Protein AF-A0A377DKE4-F1 (afdb_monomer)

Structure (mmCIF, N/CA/C/O backbone):
data_AF-A0A377DKE4-F1
#
_entry.id   AF-A0A377DKE4-F1
#
loop_
_atom_site.group_PDB
_atom_site.id
_atom_site.type_symbol
_atom_site.label_atom_id
_atom_site.label_alt_id
_atom_site.label_comp_id
_atom_site.label_asym_id
_atom_site.label_entity_id
_atom_site.label_seq_id
_atom_site.pdbx_PDB_ins_code
_atom_site.Cartn_x
_atom_site.Cartn_y
_atom_site.Cartn_z
_atom_site.occupancy
_atom_site.B_iso_or_equiv
_atom_site.auth_seq_id
_atom_site.auth_comp_id
_atom_site.auth_asym_id
_atom_site.auth_atom_id
_atom_site.pdbx_PDB_model_num
ATOM 1 N N . MET A 1 1 ? 26.947 -9.446 63.891 1.00 38.72 1 MET A N 1
ATOM 2 C CA . MET A 1 1 ? 26.100 -9.697 62.705 1.00 38.72 1 MET A CA 1
ATOM 3 C C . MET A 1 1 ? 26.534 -8.709 61.621 1.00 38.72 1 MET A C 1
ATOM 5 O O . MET A 1 1 ? 26.363 -7.515 61.816 1.00 38.72 1 MET A O 1
ATOM 9 N N . ARG A 1 2 ? 27.251 -9.166 60.582 1.00 40.09 2 ARG A N 1
ATOM 10 C CA . ARG A 1 2 ? 27.832 -8.318 59.519 1.00 40.09 2 ARG A CA 1
ATOM 11 C C . ARG A 1 2 ? 26.817 -8.217 58.379 1.00 40.09 2 ARG A C 1
ATOM 13 O O . ARG A 1 2 ? 26.437 -9.242 57.827 1.00 40.09 2 ARG A O 1
ATOM 20 N N . ILE A 1 3 ? 26.359 -7.011 58.066 1.00 47.06 3 ILE A N 1
ATOM 21 C CA . ILE A 1 3 ? 25.400 -6.773 56.984 1.00 47.06 3 ILE A CA 1
ATOM 22 C C . ILE A 1 3 ? 26.201 -6.696 55.679 1.00 47.06 3 ILE A C 1
ATOM 24 O O . ILE A 1 3 ? 27.044 -5.815 55.525 1.00 47.06 3 ILE A O 1
ATOM 28 N N . HIS A 1 4 ? 25.991 -7.657 54.779 1.00 43.97 4 HIS A N 1
ATOM 29 C CA . HIS A 1 4 ? 26.568 -7.655 53.434 1.00 43.97 4 HIS A CA 1
ATOM 30 C C . HIS A 1 4 ? 25.949 -6.506 52.625 1.00 43.97 4 HIS A C 1
ATOM 32 O O . HIS A 1 4 ? 24.747 -6.501 52.369 1.00 43.97 4 HIS A O 1
ATOM 38 N N . GLN A 1 5 ? 26.762 -5.525 52.235 1.00 50.41 5 GLN A N 1
ATOM 39 C CA . GLN A 1 5 ? 26.374 -4.498 51.270 1.00 50.41 5 GLN A CA 1
ATOM 40 C C . GLN A 1 5 ? 26.461 -5.087 49.854 1.00 50.41 5 GLN A C 1
ATOM 42 O O . GLN A 1 5 ? 27.500 -5.601 49.443 1.00 50.41 5 GLN A O 1
ATOM 47 N N . ASN A 1 6 ? 25.347 -5.040 49.124 1.00 46.97 6 ASN A N 1
ATOM 48 C CA . ASN A 1 6 ? 25.259 -5.447 47.725 1.00 46.97 6 ASN A CA 1
ATOM 49 C C . ASN A 1 6 ? 25.929 -4.391 46.831 1.00 46.97 6 ASN A C 1
ATOM 51 O O . ASN A 1 6 ? 25.374 -3.313 46.623 1.00 46.97 6 ASN A O 1
ATOM 55 N N . ASN A 1 7 ? 27.089 -4.716 46.257 1.00 47.66 7 ASN A N 1
ATOM 56 C CA . ASN A 1 7 ? 27.774 -3.896 45.249 1.00 47.66 7 ASN A CA 1
ATOM 57 C C . ASN A 1 7 ? 27.124 -4.036 43.857 1.00 47.66 7 ASN A C 1
ATOM 59 O O . ASN A 1 7 ? 27.746 -4.534 42.921 1.00 47.66 7 ASN A O 1
ATOM 63 N N . LEU A 1 8 ? 25.874 -3.590 43.697 1.00 52.62 8 LEU A N 1
ATOM 64 C CA . LEU A 1 8 ? 25.202 -3.545 42.384 1.00 52.62 8 LEU A CA 1
ATOM 65 C C . LEU A 1 8 ? 25.312 -2.194 41.661 1.00 52.62 8 LEU A C 1
ATOM 67 O O . LEU A 1 8 ? 24.686 -1.994 40.625 1.00 52.62 8 LEU A O 1
ATOM 71 N N . THR A 1 9 ? 26.137 -1.268 42.138 1.00 54.16 9 THR A N 1
ATOM 72 C CA . THR A 1 9 ? 26.295 0.047 41.506 1.00 54.16 9 THR A CA 1
ATOM 73 C C . THR A 1 9 ? 27.693 0.232 40.941 1.00 54.16 9 THR A C 1
ATOM 75 O O . THR A 1 9 ? 28.497 0.941 41.538 1.00 54.16 9 THR A O 1
ATOM 78 N N . ASN A 1 10 ? 27.984 -0.398 39.798 1.00 56.22 10 ASN A N 1
ATOM 79 C CA . ASN A 1 10 ? 28.796 0.242 38.753 1.00 56.22 10 ASN A CA 1
ATOM 80 C C . ASN A 1 10 ? 28.794 -0.554 37.436 1.00 56.22 10 ASN A C 1
ATOM 82 O O . ASN A 1 10 ? 29.808 -1.102 37.008 1.00 56.22 10 ASN A O 1
ATOM 86 N N . ILE A 1 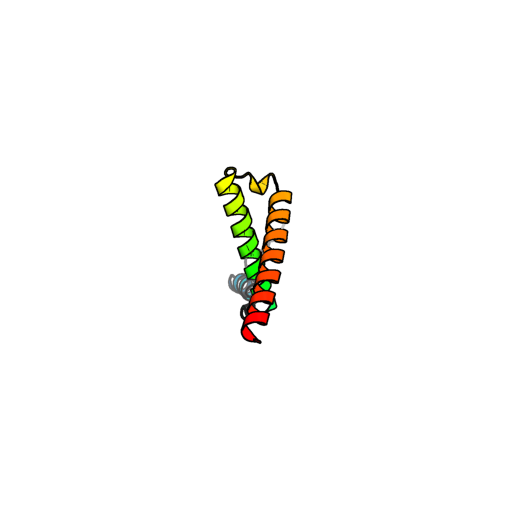11 ? 27.654 -0.613 36.743 1.00 51.12 11 ILE A N 1
ATOM 87 C CA . ILE A 1 11 ? 27.723 -0.826 35.292 1.00 51.12 11 ILE A CA 1
ATOM 88 C C . ILE A 1 11 ? 28.149 0.529 34.721 1.00 51.12 11 ILE A C 1
ATOM 90 O O . ILE A 1 11 ? 27.318 1.423 34.583 1.00 51.12 11 ILE A O 1
ATOM 94 N N . SER A 1 12 ? 29.458 0.702 34.491 1.00 56.06 12 SER A N 1
ATOM 95 C CA . SER A 1 12 ? 30.034 1.919 33.902 1.00 56.06 12 SER A CA 1
ATOM 96 C C . SER A 1 12 ? 29.215 2.340 32.678 1.00 56.06 12 SER A C 1
ATOM 98 O O . SER A 1 12 ? 28.873 1.502 31.838 1.00 56.06 12 SER A O 1
ATOM 100 N N . ALA A 1 13 ? 28.905 3.633 32.561 1.00 58.03 13 ALA A N 1
ATOM 101 C CA . ALA A 1 13 ? 28.203 4.198 31.407 1.00 58.03 13 ALA A CA 1
ATOM 102 C C . ALA A 1 13 ? 28.901 3.861 30.071 1.00 58.03 13 ALA A C 1
ATOM 104 O O . ALA A 1 13 ? 28.250 3.812 29.026 1.00 58.03 13 ALA A O 1
ATOM 105 N N . GLU A 1 14 ? 30.199 3.545 30.107 1.00 53.00 14 GLU A N 1
ATOM 106 C CA . GLU A 1 14 ? 30.968 3.030 28.971 1.00 53.00 14 GLU A CA 1
ATOM 107 C C . GLU A 1 14 ? 30.443 1.681 28.460 1.00 53.00 14 GLU A C 1
ATOM 109 O O . GLU A 1 14 ? 30.305 1.514 27.251 1.00 53.00 14 GLU A O 1
ATOM 114 N N . ASN A 1 15 ? 30.037 0.763 29.345 1.00 57.06 15 ASN A N 1
ATOM 115 C CA . ASN A 1 15 ? 29.466 -0.534 28.959 1.00 57.06 15 ASN A CA 1
ATOM 116 C C . ASN A 1 15 ? 28.069 -0.376 28.336 1.00 57.06 15 ASN A C 1
ATOM 118 O O . ASN A 1 15 ? 27.716 -1.086 27.392 1.00 57.06 15 ASN A O 1
ATOM 122 N N . MET A 1 16 ? 27.274 0.592 28.814 1.00 57.53 16 MET A N 1
ATOM 123 C CA . MET A 1 16 ? 25.988 0.936 28.188 1.00 57.53 16 MET A CA 1
ATOM 124 C C . MET A 1 16 ? 26.189 1.572 26.808 1.00 57.53 16 MET A C 1
ATOM 126 O O . MET A 1 16 ? 25.399 1.327 25.894 1.00 57.53 16 MET A O 1
ATOM 130 N N . ASN A 1 17 ? 27.248 2.368 26.639 1.00 58.06 17 ASN A N 1
ATOM 131 C CA . ASN A 1 17 ? 27.593 2.978 25.360 1.00 58.06 17 ASN A CA 1
ATOM 132 C C . ASN A 1 17 ? 28.189 1.954 24.381 1.00 58.06 17 ASN A C 1
ATOM 134 O O . ASN A 1 17 ? 27.865 2.006 23.202 1.00 58.06 17 ASN A O 1
ATOM 138 N N . GLN A 1 18 ? 28.952 0.963 24.854 1.00 54.88 18 GLN A N 1
ATOM 139 C CA . GLN A 1 18 ? 29.407 -0.177 24.049 1.00 54.88 18 GLN A CA 1
ATOM 140 C C . GLN A 1 18 ? 28.246 -1.075 23.613 1.00 54.88 18 GLN A C 1
ATOM 142 O O . GLN A 1 18 ? 28.167 -1.425 22.440 1.00 54.88 18 GLN A O 1
ATOM 147 N N . GLY A 1 19 ? 27.292 -1.389 24.497 1.00 56.31 19 GLY A N 1
ATOM 148 C CA . GLY A 1 19 ? 26.081 -2.133 24.120 1.00 56.31 19 GLY A CA 1
ATOM 149 C C . GLY A 1 19 ? 25.218 -1.385 23.094 1.00 56.31 19 GLY A C 1
ATOM 150 O O . GLY A 1 19 ? 24.670 -1.992 22.174 1.00 56.31 19 GLY A O 1
ATOM 151 N N . ARG A 1 20 ? 25.156 -0.050 23.195 1.00 54.81 20 ARG A N 1
ATOM 152 C CA . ARG A 1 20 ? 24.510 0.817 22.197 1.00 54.81 20 ARG A CA 1
ATOM 153 C C . ARG A 1 20 ? 25.323 0.943 20.905 1.00 54.81 20 ARG A C 1
ATOM 155 O O . ARG A 1 20 ? 24.722 0.925 19.842 1.00 54.81 20 ARG A O 1
ATOM 162 N N . GLN A 1 21 ? 26.654 0.995 20.964 1.00 50.59 21 GLN A N 1
ATOM 163 C CA . GLN A 1 21 ? 27.534 1.007 19.787 1.00 50.59 21 GLN A CA 1
ATOM 164 C C . GLN A 1 21 ? 27.497 -0.325 19.031 1.00 50.59 21 GLN A C 1
ATOM 166 O O . GLN A 1 21 ? 27.463 -0.314 17.806 1.00 50.59 21 GLN A O 1
ATOM 171 N N . MET A 1 22 ? 27.377 -1.457 19.731 1.00 47.66 22 MET A N 1
ATOM 172 C CA . MET A 1 22 ? 27.141 -2.771 19.117 1.00 47.66 22 MET A CA 1
ATOM 173 C C . MET A 1 22 ? 25.753 -2.874 18.463 1.00 47.66 22 MET A C 1
ATOM 175 O O . MET A 1 22 ? 25.583 -3.616 17.497 1.00 47.66 22 MET A O 1
ATOM 179 N N . ALA A 1 23 ? 24.763 -2.112 18.943 1.00 49.28 23 ALA A N 1
ATOM 180 C CA . ALA A 1 23 ? 23.442 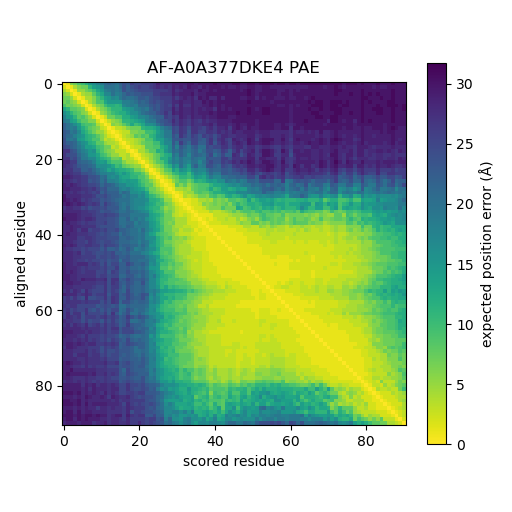-2.010 18.316 1.00 49.28 23 ALA A CA 1
ATOM 181 C C . ALA A 1 23 ? 23.415 -1.057 17.104 1.00 49.28 23 ALA A C 1
ATOM 183 O O . ALA A 1 23 ? 22.491 -1.128 16.292 1.00 49.28 23 ALA A O 1
ATOM 184 N N . ILE A 1 24 ? 24.440 -0.216 16.925 1.00 53.47 24 ILE A N 1
ATOM 185 C CA . ILE A 1 24 ? 24.655 0.547 15.691 1.00 53.47 24 ILE A CA 1
ATOM 186 C C . ILE A 1 24 ? 25.577 -0.277 14.788 1.00 53.47 24 ILE A C 1
ATOM 188 O O . ILE A 1 24 ? 26.677 0.119 14.413 1.00 53.47 24 ILE A O 1
ATOM 192 N N . ILE A 1 25 ? 25.090 -1.449 14.377 1.00 56.47 25 ILE A N 1
ATOM 193 C CA . ILE A 1 25 ? 25.532 -2.011 13.104 1.00 56.47 25 ILE A CA 1
ATOM 194 C C . ILE A 1 25 ? 25.061 -0.997 12.064 1.00 56.47 25 ILE A C 1
ATOM 196 O O . ILE A 1 25 ? 23.873 -0.949 11.734 1.00 56.47 25 ILE A O 1
ATOM 200 N N . HIS A 1 26 ? 25.970 -0.149 11.581 1.00 54.94 26 HIS A N 1
ATOM 201 C CA . HIS A 1 26 ? 25.729 0.667 10.399 1.00 54.94 26 HIS A CA 1
ATOM 202 C C . HIS A 1 26 ? 25.477 -0.293 9.234 1.00 54.94 26 HIS A C 1
ATOM 204 O O . HIS A 1 26 ? 26.391 -0.732 8.542 1.00 54.94 26 HIS A O 1
ATOM 210 N N . ARG A 1 27 ? 24.208 -0.681 9.062 1.00 59.09 27 ARG A N 1
ATOM 211 C CA . ARG A 1 27 ? 23.747 -1.419 7.895 1.00 59.09 27 ARG A CA 1
ATOM 212 C C . ARG A 1 27 ? 24.074 -0.535 6.710 1.00 59.09 27 ARG A C 1
ATOM 214 O O . ARG A 1 27 ? 23.537 0.567 6.604 1.00 59.09 27 ARG A O 1
ATOM 221 N N . ASP A 1 28 ? 24.979 -1.004 5.867 1.00 58.50 28 ASP A N 1
ATOM 222 C CA . ASP A 1 28 ? 25.271 -0.371 4.596 1.00 58.50 28 ASP A CA 1
ATOM 223 C C . ASP A 1 28 ? 23.975 -0.310 3.778 1.00 58.50 28 ASP A C 1
ATOM 225 O O . ASP A 1 28 ? 23.580 -1.279 3.130 1.00 58.50 28 ASP A O 1
ATOM 229 N N . ARG A 1 29 ? 23.278 0.831 3.847 1.00 58.44 29 ARG A N 1
ATOM 230 C CA . ARG A 1 29 ? 21.976 1.053 3.199 1.00 58.44 29 ARG A CA 1
ATOM 231 C C . ARG A 1 29 ? 22.080 1.049 1.672 1.00 58.44 29 ARG A C 1
ATOM 233 O O . ARG A 1 29 ? 21.064 1.134 0.987 1.00 58.44 29 ARG A O 1
ATOM 240 N N . THR A 1 30 ? 23.292 0.958 1.119 1.00 58.38 30 THR A N 1
ATOM 241 C CA . THR A 1 30 ? 23.493 0.837 -0.324 1.00 58.38 30 THR A CA 1
ATOM 242 C C . THR A 1 30 ? 23.252 -0.585 -0.830 1.00 58.38 30 THR A C 1
ATOM 244 O O . THR A 1 30 ? 22.874 -0.739 -1.995 1.00 58.38 30 THR A O 1
ATOM 247 N N . GLN A 1 31 ? 23.364 -1.606 0.038 1.00 64.44 31 GLN A N 1
ATOM 248 C CA . GLN A 1 31 ? 23.041 -2.989 -0.317 1.00 64.44 31 GLN A CA 1
ATOM 249 C C . GLN A 1 31 ? 21.581 -3.105 -0.774 1.00 64.44 31 GLN A C 1
ATOM 251 O O . GLN A 1 31 ? 20.652 -2.676 -0.086 1.00 64.44 31 GLN A O 1
ATOM 256 N N . ALA A 1 32 ? 21.380 -3.764 -1.919 1.00 67.75 32 ALA A N 1
ATOM 257 C CA . ALA A 1 32 ? 20.078 -3.917 -2.569 1.00 67.75 32 ALA A CA 1
ATOM 258 C C . ALA A 1 32 ? 18.983 -4.462 -1.632 1.00 67.75 32 ALA A C 1
ATOM 260 O O . ALA A 1 32 ? 17.842 -4.012 -1.695 1.00 67.75 32 ALA A O 1
ATOM 261 N N . LYS A 1 33 ? 19.338 -5.365 -0.706 1.00 60.62 33 LYS A N 1
ATOM 262 C CA . LYS A 1 33 ? 18.398 -5.922 0.279 1.00 60.62 33 LYS A CA 1
ATOM 263 C C . LYS A 1 33 ? 17.835 -4.873 1.244 1.00 60.62 33 LYS A C 1
ATOM 265 O O . LYS A 1 33 ? 16.663 -4.942 1.586 1.00 60.62 33 LYS A O 1
ATOM 270 N N . TYR A 1 34 ? 18.637 -3.889 1.659 1.00 65.44 34 TYR A N 1
ATOM 271 C CA . TYR A 1 34 ? 18.164 -2.827 2.549 1.00 65.44 34 TYR A CA 1
ATOM 272 C C . TYR A 1 34 ? 17.350 -1.788 1.782 1.00 65.44 34 TYR A C 1
ATOM 274 O O . TYR A 1 34 ? 16.312 -1.373 2.278 1.00 65.44 34 TYR A O 1
ATOM 282 N N . LYS A 1 35 ? 17.717 -1.481 0.529 1.00 72.25 35 LYS A N 1
ATOM 283 C CA . LYS A 1 35 ? 16.871 -0.659 -0.352 1.00 72.25 35 LYS A CA 1
ATOM 284 C C . LYS A 1 35 ? 15.495 -1.286 -0.578 1.00 72.25 35 LYS A C 1
ATOM 286 O O . LYS A 1 35 ? 14.496 -0.582 -0.527 1.00 72.25 35 LYS A O 1
ATOM 291 N N . ALA A 1 36 ? 15.422 -2.598 -0.802 1.00 72.38 36 ALA A N 1
ATOM 292 C CA . ALA A 1 36 ? 14.146 -3.292 -0.985 1.00 72.38 36 ALA A CA 1
ATOM 293 C C . ALA A 1 36 ? 13.268 -3.239 0.278 1.00 72.38 36 ALA A C 1
ATOM 295 O O . ALA A 1 36 ? 12.066 -2.982 0.185 1.00 72.38 36 ALA A O 1
ATOM 296 N N . LEU A 1 37 ? 13.868 -3.434 1.457 1.00 74.75 37 LEU A N 1
ATOM 297 C CA . LEU A 1 37 ? 13.171 -3.300 2.739 1.00 74.75 37 LEU A CA 1
ATOM 298 C C . LEU A 1 37 ? 12.678 -1.865 2.970 1.00 74.75 37 LEU A C 1
ATOM 300 O O . LEU A 1 37 ? 11.505 -1.683 3.285 1.00 74.75 37 LEU A O 1
ATOM 304 N N . ASP A 1 38 ? 13.522 -0.861 2.724 1.00 80.62 38 ASP A N 1
ATOM 305 C CA . ASP A 1 38 ? 13.161 0.556 2.860 1.00 80.62 38 ASP A CA 1
ATOM 306 C C . ASP A 1 38 ? 12.000 0.930 1.920 1.00 80.62 38 ASP A C 1
ATOM 308 O O . ASP A 1 38 ? 11.056 1.616 2.318 1.00 80.62 38 ASP A O 1
ATOM 312 N N . MET A 1 39 ? 12.020 0.428 0.681 1.00 81.06 39 MET A N 1
ATOM 313 C CA . MET A 1 39 ? 10.936 0.634 -0.285 1.00 81.06 39 MET A CA 1
ATOM 314 C C . MET A 1 39 ? 9.642 -0.070 0.126 1.00 81.06 39 MET A C 1
ATOM 316 O O . MET A 1 39 ? 8.555 0.469 -0.087 1.00 81.06 39 MET A O 1
ATOM 320 N N . THR A 1 40 ? 9.743 -1.247 0.744 1.00 83.12 40 THR A N 1
ATOM 321 C CA . THR A 1 40 ? 8.582 -1.986 1.260 1.00 83.12 40 THR A CA 1
ATOM 322 C C . THR A 1 40 ? 7.953 -1.241 2.437 1.00 83.12 40 THR A C 1
ATOM 324 O O . THR A 1 40 ? 6.741 -1.028 2.461 1.00 83.12 40 THR A O 1
ATOM 327 N N . GLU A 1 41 ? 8.770 -0.759 3.375 1.00 87.00 41 GLU A N 1
ATOM 328 C CA . GLU A 1 41 ? 8.308 0.041 4.511 1.00 87.00 41 GLU A CA 1
ATOM 329 C C . GLU A 1 41 ? 7.670 1.363 4.055 1.00 87.00 41 GLU A C 1
ATOM 331 O O . GLU A 1 41 ? 6.612 1.757 4.555 1.00 87.00 41 GLU A O 1
ATOM 336 N N . LEU A 1 42 ? 8.276 2.041 3.075 1.00 86.62 42 LEU A N 1
ATOM 337 C CA . LEU A 1 42 ? 7.704 3.246 2.475 1.00 86.62 42 LEU A CA 1
ATOM 338 C C . LEU A 1 42 ? 6.341 2.957 1.839 1.00 86.62 42 LEU A C 1
ATOM 340 O O . LEU A 1 42 ? 5.388 3.704 2.067 1.00 86.62 42 LEU A O 1
ATOM 344 N N . SER A 1 43 ? 6.247 1.868 1.077 1.00 84.31 43 SER A N 1
ATOM 345 C CA . SER A 1 43 ? 5.016 1.456 0.399 1.00 84.31 43 SER A CA 1
ATOM 346 C C . SER A 1 43 ? 3.893 1.193 1.403 1.00 84.31 43 SER A C 1
ATOM 348 O O . SER A 1 43 ? 2.791 1.716 1.238 1.00 84.31 43 SER A O 1
ATOM 350 N N . LEU A 1 44 ? 4.196 0.503 2.507 1.00 90.38 44 LEU A N 1
ATOM 351 C CA . LEU A 1 44 ? 3.248 0.270 3.597 1.00 90.38 44 LEU A CA 1
ATOM 352 C C . LEU A 1 44 ? 2.759 1.585 4.229 1.00 90.38 44 LEU A C 1
ATOM 354 O O . LEU A 1 44 ? 1.555 1.793 4.392 1.00 90.38 44 LEU A O 1
ATOM 358 N N . LYS A 1 45 ? 3.673 2.518 4.530 1.00 92.25 45 LYS A N 1
ATOM 359 C CA . LYS A 1 45 ? 3.318 3.840 5.086 1.00 92.25 45 LYS A CA 1
ATOM 360 C C . LYS A 1 45 ? 2.458 4.670 4.134 1.00 92.25 45 LYS A C 1
ATOM 362 O O . LYS A 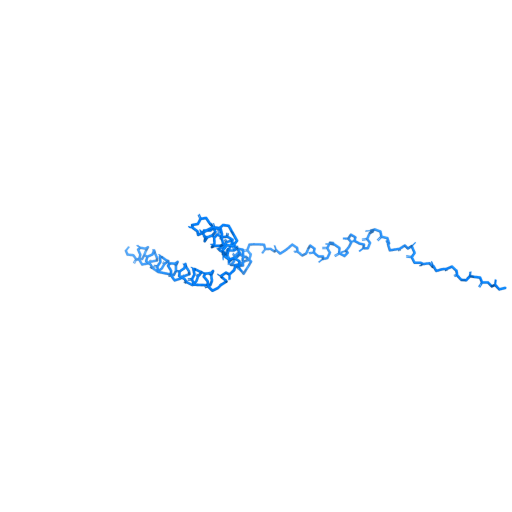1 45 ? 1.674 5.503 4.592 1.00 92.25 45 LYS A O 1
ATOM 367 N N . VAL A 1 46 ? 2.649 4.523 2.825 1.00 89.81 46 VAL A N 1
ATOM 368 C CA . VAL A 1 46 ? 1.826 5.200 1.812 1.00 89.81 46 VAL A CA 1
ATOM 369 C C . VAL A 1 46 ? 0.454 4.542 1.707 1.00 89.81 46 VAL A C 1
ATOM 371 O O . VAL A 1 46 ? -0.534 5.271 1.651 1.00 89.81 46 VAL A O 1
ATOM 374 N N . ALA A 1 47 ? 0.375 3.209 1.738 1.00 90.75 47 ALA A N 1
ATOM 375 C CA . ALA A 1 47 ? -0.888 2.474 1.693 1.00 90.75 47 ALA A CA 1
ATOM 376 C C . ALA A 1 47 ? -1.806 2.878 2.855 1.00 90.75 47 ALA A C 1
ATOM 378 O O . ALA A 1 47 ? -2.918 3.341 2.615 1.00 90.75 47 ALA A O 1
ATOM 379 N N . ILE A 1 48 ? -1.295 2.823 4.091 1.00 95.06 48 ILE A N 1
ATOM 380 C CA . ILE A 1 48 ? -2.033 3.219 5.303 1.00 95.06 48 ILE A CA 1
ATOM 381 C C . ILE A 1 48 ? 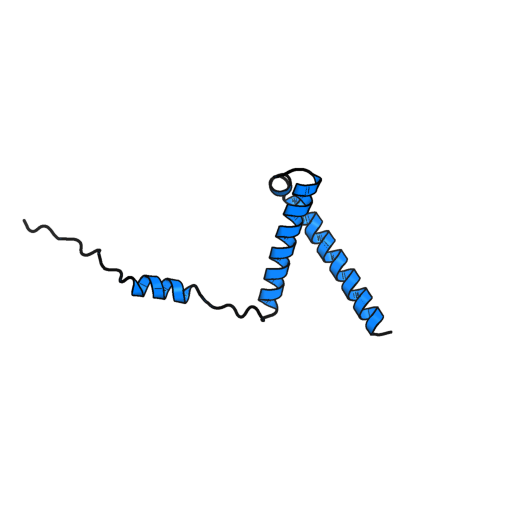-2.545 4.657 5.180 1.00 95.06 48 ILE A C 1
ATOM 383 O O . ILE A 1 48 ? -3.741 4.904 5.285 1.00 95.06 48 ILE A O 1
ATOM 387 N N . ARG A 1 49 ? -1.657 5.609 4.856 1.00 94.94 49 ARG A N 1
ATOM 388 C CA . ARG A 1 49 ? -2.038 7.025 4.721 1.00 94.94 49 ARG A CA 1
ATOM 389 C C . ARG A 1 49 ? -3.034 7.279 3.596 1.00 94.94 49 ARG A C 1
ATOM 391 O O . ARG A 1 49 ? -3.842 8.195 3.700 1.00 94.94 49 ARG A O 1
ATOM 398 N N . THR A 1 50 ? -2.948 6.523 2.506 1.00 94.69 50 THR A N 1
ATOM 399 C CA . THR A 1 50 ? -3.872 6.656 1.376 1.00 94.69 50 THR A CA 1
ATOM 400 C C . THR A 1 50 ? -5.249 6.142 1.756 1.00 94.69 50 THR A C 1
ATOM 402 O O . THR A 1 50 ? -6.223 6.847 1.516 1.00 94.69 50 THR A O 1
ATOM 405 N N . ILE A 1 51 ? -5.331 4.965 2.377 1.00 94.25 51 ILE A N 1
ATOM 406 C CA . ILE A 1 51 ? -6.597 4.388 2.838 1.00 94.25 51 ILE A CA 1
ATOM 407 C C . ILE A 1 51 ? -7.254 5.328 3.853 1.00 94.25 51 ILE A C 1
ATOM 409 O O . ILE A 1 51 ? -8.382 5.765 3.630 1.00 94.25 51 ILE A O 1
ATOM 413 N N . ASP A 1 52 ? -6.516 5.738 4.886 1.00 96.50 52 ASP A N 1
ATOM 414 C CA . ASP A 1 52 ? -7.048 6.606 5.940 1.00 96.50 52 ASP A CA 1
ATOM 415 C C . ASP A 1 52 ? -7.512 7.966 5.396 1.00 96.50 52 ASP A C 1
ATOM 417 O O . ASP A 1 52 ? 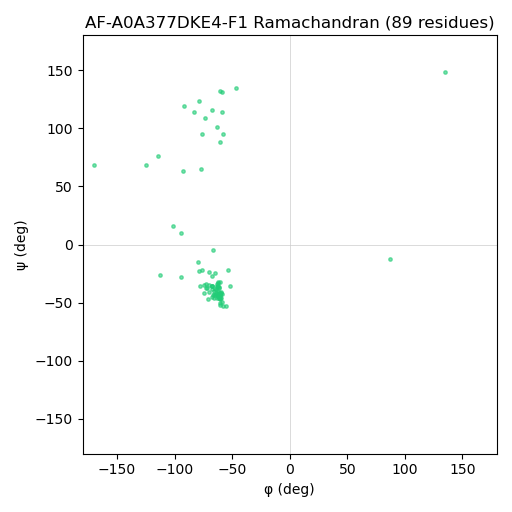-8.536 8.496 5.815 1.00 96.50 52 ASP A O 1
ATOM 421 N N . ARG A 1 53 ? -6.807 8.524 4.402 1.00 97.06 53 ARG A N 1
ATOM 422 C CA . ARG A 1 53 ? -7.210 9.784 3.756 1.00 97.06 53 ARG A CA 1
ATOM 423 C C . ARG A 1 53 ? -8.554 9.683 3.035 1.00 97.06 53 ARG A C 1
ATOM 425 O O . ARG A 1 53 ? -9.264 10.681 2.973 1.00 97.06 53 ARG A O 1
ATOM 432 N N . HIS A 1 54 ? -8.858 8.539 2.426 1.00 95.56 54 HIS A N 1
ATOM 433 C CA . HIS A 1 54 ? -10.050 8.393 1.585 1.00 95.56 54 HIS A CA 1
ATOM 434 C C . HIS A 1 54 ? -11.253 7.834 2.344 1.00 95.56 54 HIS A C 1
ATOM 436 O O . HIS A 1 54 ? -12.381 8.125 1.957 1.00 95.56 54 HIS A O 1
ATOM 442 N N . VAL A 1 55 ? -11.023 7.035 3.389 1.00 95.69 55 VAL A N 1
ATOM 443 C CA . VAL A 1 55 ? -12.094 6.320 4.101 1.00 95.69 55 VAL A CA 1
ATOM 444 C C . VAL A 1 55 ? -12.298 6.838 5.527 1.00 95.69 55 VAL A C 1
ATOM 446 O O . VAL A 1 55 ? -13.412 6.788 6.039 1.00 95.69 55 VAL A O 1
ATOM 449 N N . GLY A 1 56 ? -11.260 7.402 6.146 1.00 96.06 56 GLY A N 1
ATOM 450 C CA . GLY A 1 56 ? -11.297 7.926 7.510 1.00 96.06 56 GLY A CA 1
ATOM 451 C C . GLY A 1 56 ? -10.080 7.490 8.321 1.00 96.06 56 GLY A C 1
ATOM 452 O O . GLY A 1 56 ? -9.526 6.414 8.107 1.00 96.06 56 GLY A O 1
ATOM 453 N N . GLU A 1 57 ? -9.652 8.333 9.260 1.00 96.69 57 GLU A N 1
ATOM 454 C CA . GLU A 1 57 ? -8.491 8.049 10.106 1.00 96.69 57 GLU A CA 1
ATOM 455 C C . GLU A 1 57 ? -8.698 6.771 10.934 1.00 96.69 57 GLU A C 1
ATOM 457 O O . GLU A 1 57 ? -9.737 6.590 11.564 1.00 96.69 57 GLU A O 1
ATOM 462 N N . GLY A 1 58 ? -7.698 5.883 10.934 1.00 95.44 58 GLY A N 1
ATOM 463 C CA . GLY A 1 58 ? -7.736 4.619 11.673 1.00 95.44 58 GLY A CA 1
ATOM 464 C C . GLY A 1 58 ? -8.370 3.453 10.912 1.00 95.44 58 GLY A C 1
ATOM 465 O O . GLY A 1 58 ? -8.156 2.305 11.306 1.00 95.44 58 GLY A O 1
ATOM 466 N N . TYR A 1 59 ? -9.048 3.707 9.791 1.00 96.75 59 TYR A N 1
ATOM 467 C CA . TYR A 1 59 ? -9.711 2.670 9.001 1.00 96.75 59 TYR A CA 1
ATOM 468 C C . TYR A 1 59 ? -8.727 1.604 8.499 1.00 96.75 59 TYR A C 1
ATOM 470 O O . TYR A 1 59 ? -8.982 0.406 8.598 1.00 96.75 59 TYR A O 1
ATOM 478 N N . ALA A 1 60 ? -7.538 2.002 8.039 1.00 95.75 60 ALA A N 1
ATOM 479 C CA . ALA A 1 60 ? -6.522 1.055 7.580 1.00 95.75 60 ALA A CA 1
ATOM 480 C C . ALA A 1 60 ? -6.068 0.087 8.688 1.00 95.75 60 ALA A C 1
ATOM 482 O O . ALA A 1 60 ? -5.723 -1.060 8.409 1.00 95.75 60 ALA A O 1
ATOM 483 N N . LYS A 1 61 ? -6.067 0.534 9.950 1.00 94.25 61 LYS A N 1
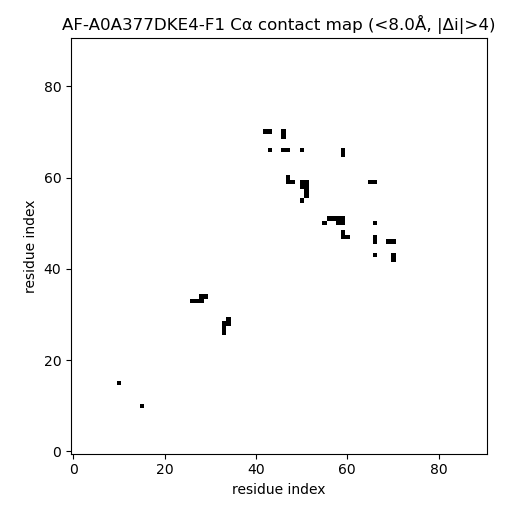ATOM 484 C CA . LYS A 1 61 ? -5.688 -0.299 11.098 1.00 94.25 61 LYS A CA 1
ATOM 485 C C . LYS A 1 61 ? -6.757 -1.347 11.418 1.00 94.25 61 LYS A C 1
ATOM 487 O O . LYS A 1 61 ? -6.409 -2.443 11.850 1.00 94.25 61 LYS A O 1
ATOM 492 N N . GLU A 1 62 ? -8.025 -1.008 11.211 1.00 97.00 62 GLU A N 1
ATOM 493 C CA . GLU A 1 62 ? -9.163 -1.917 11.394 1.00 97.00 62 GLU A CA 1
ATOM 494 C C . GLU A 1 62 ? -9.297 -2.918 10.233 1.00 97.00 62 GLU A C 1
ATOM 496 O O . GLU A 1 62 ? -9.831 -4.010 10.425 1.00 97.00 62 GLU A O 1
ATOM 501 N N . HIS A 1 63 ? -8.733 -2.586 9.065 1.00 96.06 63 HIS A N 1
ATOM 502 C CA . HIS A 1 63 ? -8.838 -3.358 7.822 1.00 96.06 63 HIS A CA 1
ATOM 503 C C . HIS A 1 63 ? -7.459 -3.727 7.221 1.00 96.06 63 HIS A C 1
ATOM 505 O O . HIS A 1 63 ? -7.070 -3.219 6.160 1.00 96.06 63 HIS A O 1
ATOM 511 N N . PRO A 1 64 ? -6.675 -4.614 7.875 1.00 93.06 64 PRO A N 1
ATOM 512 C CA . PRO A 1 64 ? -5.344 -5.016 7.400 1.00 93.06 64 PRO A CA 1
ATOM 513 C C . PRO A 1 64 ? -5.366 -5.776 6.061 1.00 93.06 64 PRO A C 1
ATOM 515 O O . PRO A 1 64 ? -4.384 -5.763 5.314 1.00 93.06 64 PRO A O 1
ATOM 518 N N . ASP A 1 65 ? -6.487 -6.414 5.732 1.00 94.06 65 ASP A N 1
ATOM 519 C CA . ASP A 1 65 ? -6.761 -7.038 4.437 1.00 94.06 65 ASP A CA 1
ATOM 520 C C . ASP A 1 65 ? -6.746 -6.015 3.291 1.00 94.06 65 ASP A C 1
ATOM 522 O O . ASP A 1 65 ? -6.187 -6.283 2.224 1.00 94.06 65 ASP A O 1
ATOM 526 N N . LEU A 1 66 ? -7.252 -4.804 3.536 1.00 91.81 66 LEU A N 1
ATOM 527 C CA . LEU A 1 66 ? -7.254 -3.715 2.562 1.00 91.81 66 LEU A CA 1
ATOM 528 C C . LEU A 1 66 ? -5.836 -3.210 2.262 1.00 91.81 66 LEU A C 1
ATOM 530 O O . LEU A 1 66 ? -5.496 -2.940 1.108 1.00 91.81 66 LEU A O 1
ATOM 534 N N . ILE A 1 67 ? -4.980 -3.147 3.288 1.00 93.06 67 ILE A N 1
ATOM 535 C CA . ILE A 1 67 ? -3.552 -2.835 3.130 1.00 93.06 67 ILE A CA 1
ATOM 536 C C . ILE A 1 67 ? -2.882 -3.901 2.255 1.00 93.06 67 ILE A C 1
ATOM 538 O O . ILE A 1 67 ? -2.142 -3.561 1.329 1.00 93.06 67 ILE A O 1
ATOM 542 N N . SER A 1 68 ? -3.153 -5.182 2.526 1.00 90.12 68 SER A N 1
ATOM 543 C CA . SER A 1 68 ? -2.599 -6.296 1.752 1.00 90.12 68 SER A CA 1
ATOM 544 C C . SER A 1 68 ? -3.019 -6.223 0.279 1.00 90.12 68 SER A C 1
ATOM 546 O O . SER A 1 68 ? -2.157 -6.214 -0.601 1.00 90.12 68 SER A O 1
ATOM 548 N N . ALA A 1 69 ? -4.317 -6.055 0.004 1.00 92.06 69 ALA A N 1
ATOM 549 C CA . ALA A 1 69 ? -4.853 -5.945 -1.353 1.00 92.06 69 ALA A CA 1
ATOM 550 C C . ALA A 1 69 ? -4.277 -4.744 -2.125 1.00 92.06 69 ALA A C 1
ATOM 552 O O . ALA A 1 69 ? -3.902 -4.866 -3.299 1.00 92.06 69 ALA A O 1
ATOM 553 N N . PHE A 1 70 ? -4.154 -3.589 -1.461 1.00 88.12 70 PHE A N 1
ATOM 554 C CA . PHE A 1 70 ? -3.551 -2.394 -2.049 1.00 88.12 70 PHE A CA 1
ATOM 555 C C . PHE A 1 70 ? -2.078 -2.627 -2.407 1.00 88.12 70 PHE A C 1
ATOM 557 O O . PHE A 1 70 ? -1.642 -2.275 -3.504 1.00 88.12 70 PHE A O 1
ATOM 564 N N . MET A 1 71 ? -1.310 -3.264 -1.517 1.00 88.62 71 MET A N 1
ATOM 565 C CA . MET A 1 71 ? 0.103 -3.567 -1.758 1.00 88.62 71 MET A CA 1
ATOM 566 C C . MET A 1 71 ? 0.306 -4.573 -2.891 1.00 88.62 71 MET A C 1
ATOM 568 O O . MET A 1 71 ? 1.162 -4.343 -3.746 1.00 88.62 71 MET A O 1
ATOM 572 N N . THR A 1 72 ? -0.504 -5.632 -2.960 1.00 91.44 72 THR A N 1
ATOM 573 C CA . THR A 1 72 ? -0.467 -6.592 -4.075 1.00 91.44 72 THR A CA 1
ATOM 574 C C . THR A 1 72 ? -0.768 -5.909 -5.407 1.00 91.44 72 THR A C 1
ATOM 576 O O . THR A 1 72 ? -0.049 -6.116 -6.385 1.00 91.44 72 THR A O 1
ATOM 579 N N . THR A 1 73 ? -1.779 -5.039 -5.435 1.00 89.75 73 THR A N 1
ATOM 580 C CA . THR A 1 73 ? -2.143 -4.281 -6.640 1.00 89.75 73 THR A CA 1
ATOM 581 C C . THR A 1 73 ? -1.029 -3.316 -7.055 1.00 89.75 73 THR A C 1
ATOM 583 O O . THR A 1 73 ? -0.670 -3.244 -8.231 1.00 89.75 73 THR A O 1
ATOM 586 N N . ALA A 1 74 ? -0.428 -2.605 -6.097 1.00 84.62 74 ALA A N 1
ATOM 587 C CA . ALA A 1 74 ? 0.692 -1.706 -6.360 1.00 84.62 74 ALA A CA 1
ATOM 588 C C . ALA A 1 74 ? 1.913 -2.458 -6.917 1.00 84.62 74 ALA A C 1
ATOM 590 O O . ALA A 1 74 ? 2.505 -2.015 -7.901 1.00 84.62 74 ALA A O 1
ATOM 591 N N . ALA A 1 75 ? 2.258 -3.613 -6.340 1.00 86.19 75 ALA A N 1
ATOM 592 C CA . ALA A 1 75 ? 3.360 -4.449 -6.814 1.00 86.19 75 ALA A CA 1
ATOM 593 C C . ALA A 1 75 ? 3.137 -4.939 -8.255 1.00 86.19 75 ALA A C 1
ATOM 595 O O . ALA A 1 75 ? 4.048 -4.844 -9.079 1.00 86.19 75 ALA A O 1
ATOM 596 N N . ALA A 1 76 ? 1.920 -5.388 -8.579 1.00 88.69 76 ALA A N 1
ATOM 597 C CA . ALA A 1 76 ? 1.558 -5.793 -9.937 1.00 88.69 76 ALA A CA 1
ATOM 598 C C . ALA A 1 76 ? 1.692 -4.629 -10.936 1.00 88.69 76 ALA A C 1
ATOM 600 O O . ALA A 1 76 ? 2.333 -4.778 -11.977 1.00 88.69 76 ALA A O 1
ATOM 601 N N . ASN A 1 77 ? 1.181 -3.443 -10.587 1.00 84.12 77 ASN A N 1
ATOM 602 C CA . ASN A 1 77 ? 1.302 -2.248 -11.429 1.00 84.12 77 ASN A CA 1
ATOM 603 C C . ASN A 1 77 ? 2.769 -1.860 -11.683 1.00 84.12 77 ASN A C 1
ATOM 605 O O . ASN A 1 77 ? 3.130 -1.501 -12.807 1.00 84.12 77 ASN A O 1
ATOM 609 N N . PHE A 1 78 ? 3.631 -1.953 -10.664 1.00 81.69 78 PHE A N 1
ATOM 610 C CA . PHE A 1 78 ? 5.063 -1.685 -10.821 1.00 81.69 78 PHE A CA 1
ATOM 611 C C . PHE A 1 78 ? 5.757 -2.700 -11.731 1.00 81.69 78 PHE A C 1
ATOM 613 O O . PHE A 1 78 ? 6.581 -2.294 -12.556 1.00 81.69 78 PHE A O 1
ATOM 620 N N . ALA A 1 79 ? 5.415 -3.987 -11.628 1.00 84.00 79 ALA A N 1
ATOM 621 C CA . ALA A 1 79 ? 5.949 -5.015 -12.520 1.00 84.00 79 ALA A CA 1
ATOM 622 C C . ALA A 1 79 ? 5.606 -4.704 -13.988 1.00 84.00 79 ALA A C 1
ATOM 624 O O . ALA A 1 79 ? 6.505 -4.606 -14.825 1.00 84.00 79 ALA A O 1
ATOM 625 N N . THR A 1 80 ? 4.337 -4.397 -14.279 1.00 82.69 80 THR A N 1
ATOM 626 C CA . THR A 1 80 ? 3.885 -4.061 -15.640 1.00 82.69 80 THR A CA 1
ATOM 627 C C . THR A 1 80 ? 4.545 -2.795 -16.198 1.00 82.69 80 THR A C 1
ATOM 629 O O . THR A 1 80 ? 4.933 -2.755 -17.369 1.00 82.69 80 THR A O 1
ATOM 632 N N . LEU A 1 81 ? 4.692 -1.739 -15.388 1.00 79.44 81 LEU A N 1
ATOM 633 C CA . LEU A 1 81 ? 5.368 -0.511 -15.827 1.00 79.44 81 LEU A CA 1
ATOM 634 C C . LEU A 1 81 ? 6.852 -0.752 -16.122 1.00 79.44 81 LEU A C 1
ATOM 636 O O . LEU A 1 81 ? 7.370 -0.215 -17.101 1.00 79.44 81 LEU A O 1
ATOM 640 N N . THR A 1 82 ? 7.510 -1.589 -15.320 1.00 74.12 82 THR A N 1
ATOM 641 C CA . THR A 1 82 ? 8.922 -1.945 -15.506 1.00 74.12 82 THR A CA 1
ATOM 642 C C . THR A 1 82 ? 9.127 -2.726 -16.802 1.00 74.12 82 T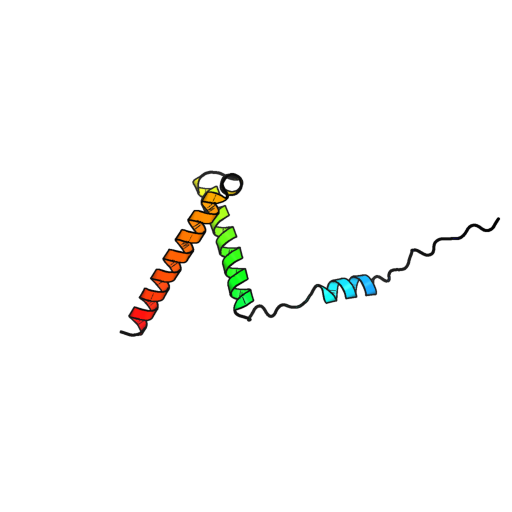HR A C 1
ATOM 644 O O . THR A 1 82 ? 10.004 -2.383 -17.593 1.00 74.12 82 THR A O 1
ATOM 647 N N . GLU A 1 83 ? 8.279 -3.716 -17.079 1.00 74.62 83 GLU A N 1
ATOM 648 C CA . GLU A 1 83 ? 8.318 -4.488 -18.327 1.00 74.62 83 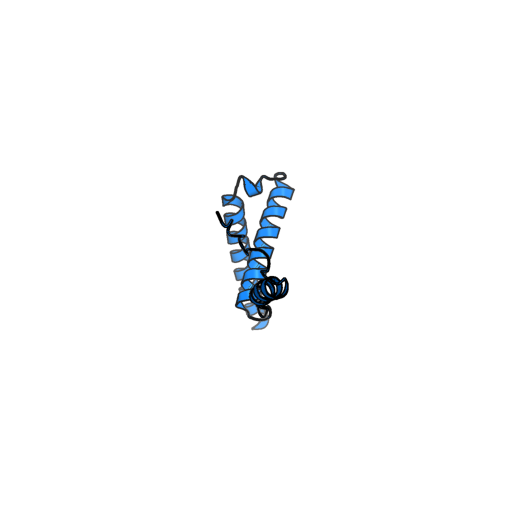GLU A CA 1
ATOM 649 C C . GLU A 1 83 ? 8.087 -3.604 -19.557 1.00 74.62 83 GLU A C 1
ATOM 651 O O . GLU A 1 83 ? 8.825 -3.693 -20.541 1.00 74.62 83 GLU A O 1
ATOM 656 N N . ARG A 1 84 ? 7.106 -2.693 -19.492 1.00 78.00 84 ARG A N 1
ATOM 657 C CA . ARG A 1 84 ? 6.829 -1.749 -20.583 1.00 78.00 84 ARG A CA 1
ATOM 658 C C . ARG A 1 84 ? 7.990 -0.784 -20.816 1.00 78.00 84 ARG A C 1
ATOM 660 O O . ARG A 1 84 ? 8.273 -0.457 -21.967 1.00 78.00 84 ARG A O 1
ATOM 667 N N . GLU A 1 85 ? 8.641 -0.313 -19.757 1.00 75.00 85 GLU A N 1
ATOM 668 C CA . GLU A 1 85 ? 9.781 0.602 -19.862 1.00 75.00 85 GLU A CA 1
ATOM 669 C C . GLU A 1 85 ? 11.025 -0.097 -20.430 1.00 75.00 85 GLU A C 1
ATOM 671 O O . GLU A 1 85 ? 11.687 0.448 -21.314 1.00 75.00 85 GLU A O 1
ATOM 676 N N . ILE A 1 86 ? 11.294 -1.341 -20.018 1.00 73.00 86 ILE A N 1
ATOM 677 C CA . ILE A 1 86 ? 12.349 -2.180 -20.610 1.00 73.00 86 ILE A CA 1
ATOM 678 C C . ILE A 1 86 ? 12.062 -2.428 -22.096 1.00 73.00 86 ILE A C 1
ATOM 680 O O . ILE A 1 86 ? 12.939 -2.242 -22.938 1.00 73.00 86 ILE A O 1
ATOM 684 N N . ALA A 1 87 ? 10.821 -2.782 -22.442 1.00 72.81 87 ALA A N 1
ATOM 685 C CA . ALA A 1 87 ? 10.422 -3.015 -23.827 1.00 72.81 87 ALA A CA 1
ATOM 686 C C . ALA A 1 87 ? 10.551 -1.761 -24.708 1.00 72.81 87 ALA A C 1
ATOM 688 O O . ALA A 1 87 ? 10.860 -1.878 -25.889 1.00 72.81 87 ALA A O 1
ATOM 689 N N . LYS A 1 88 ? 10.332 -0.560 -24.157 1.00 70.50 88 LYS A N 1
ATOM 690 C CA . LYS A 1 88 ? 10.556 0.706 -24.876 1.00 70.50 88 LYS A CA 1
ATOM 691 C C . LYS A 1 88 ? 12.034 1.026 -25.069 1.00 70.50 88 LYS A C 1
ATOM 693 O O . LYS A 1 88 ? 12.383 1.570 -26.107 1.00 70.50 88 LYS A O 1
ATOM 698 N N . ARG A 1 89 ? 12.888 0.719 -24.088 1.00 65.62 89 ARG A N 1
ATOM 699 C CA . ARG A 1 89 ? 14.339 0.959 -24.184 1.00 65.62 89 ARG A CA 1
ATOM 700 C C . ARG A 1 89 ? 15.046 0.045 -25.185 1.00 65.62 89 ARG A C 1
ATOM 702 O O . ARG A 1 89 ? 16.102 0.417 -25.676 1.00 65.62 89 ARG A O 1
ATOM 709 N N . ASN A 1 90 ? 14.466 -1.117 -25.473 1.00 67.56 90 ASN A N 1
ATOM 710 C CA . ASN A 1 90 ? 15.025 -2.120 -26.381 1.00 67.56 90 ASN A CA 1
ATOM 711 C C . ASN A 1 90 ? 14.376 -2.103 -27.781 1.00 67.56 90 ASN A C 1
ATOM 713 O O . ASN A 1 90 ? 14.479 -3.094 -28.505 1.00 67.56 90 ASN A O 1
ATOM 717 N N . ARG A 1 91 ? 13.658 -1.028 -28.131 1.00 56.31 91 ARG A N 1
ATOM 718 C CA . ARG A 1 91 ? 13.020 -0.828 -29.441 1.00 56.31 91 ARG A CA 1
ATOM 719 C C . ARG A 1 91 ? 13.834 0.080 -30.346 1.00 56.31 91 ARG A C 1
ATOM 721 O O . AR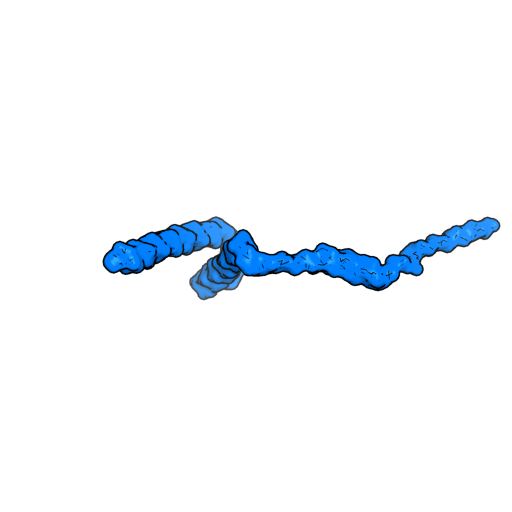G A 1 91 ? 14.490 0.997 -29.811 1.00 56.31 91 ARG A O 1
#

Sequence (91 aa):
MRIHQNNLTNISAENMNQGRQMAIIHRDRTQAKYKALDMTELSLKVAIRTIDRHVGEGYAKEHPDLISAFMTTAAANFATLTEREIAKRNR

Mean predicted aligned error: 14.95 Å

pLDDT: mean 74.15, std 17.69, range [38.72, 97.06]

Organism: Escherichia coli (NCBI:txid562)

Secondary structure (DSSP, 8-state):
------------HHHHHHHHHHH-----TTSHHHHHHHHHHHHHHHHHHHHHHHH-TTHHHH-HHHHHHHHHHHHHHHHHHHHHHHHHHT-

Solvent-accessible surface area (backbone atoms only — not comparable to full-atom values): 5487 Å² total; per-residue (Å²): 136,86,81,83,80,81,87,79,84,74,82,50,70,65,59,58,48,48,57,51,51,68,68,57,65,78,71,66,63,82,43,66,70,49,45,52,50,52,52,50,53,50,48,52,57,48,44,42,54,51,46,17,72,77,76,36,83,64,48,38,76,79,34,58,67,58,48,50,54,51,50,53,52,51,52,51,52,51,52,55,53,50,54,54,51,53,55,58,73,76,104

Radius of gyration: 24.59 Å; Cα contacts (8 Å, |Δi|>4): 26; chains: 1; bounding box: 43×20×92 Å

Foldseek 3Di:
DDDDDDPPPDPDVVVVVVVVVVVPPVPPCVPPVNVVVVVVVVLLVCLQVVCCVVPHNCVCVVCVVSSVVSSVVVVVVVVVVVVVVVVVVVD